Protein AF-A0A9Q3PMH3-F1 (afdb_monomer)

Mean predicted aligned error: 10.83 Å

Sequence (155 aa):
MQNPNTTPLVPENKIITLKGVKPGNKKIAHVIINLNDFFIKYVLALLAKIGICRWAPDLNDADDSLYNEACQISAIPTFCQLATGGAYKYMNVSLKLLNNLQLLEATYNRIVYFTLAKRYKQELKETGKYLKRKERQAVLRARLRVTVQSILDLI

Secondary structure (DSSP, 8-state):
---TT---SS-GGG---GGG--SS-HHHHHHHHHS-HHHHHHHHHHHHHTT-SS----SSS-TTSHHHHHHHHHHHHHHHHHHHTTTTGGGT--GGGGG-HHHHHHHHHIIIIIIIHHHHHHHHHSTTHHHHHHHHHHHHHHHHHHHHHHHHTT-

pLDDT: mean 78.98, std 15.89, range [34.59, 94.12]

Structure (mmCIF, N/CA/C/O backbone):
data_AF-A0A9Q3PMH3-F1
#
_entry.id   AF-A0A9Q3PMH3-F1
#
loop_
_atom_site.group_PDB
_atom_site.id
_atom_site.type_symbol
_atom_site.label_atom_id
_atom_site.label_alt_id
_atom_site.label_comp_id
_atom_site.label_asym_id
_atom_site.label_entity_id
_atom_site.label_seq_id
_atom_site.pdbx_PDB_ins_code
_atom_site.Cartn_x
_atom_site.Cartn_y
_atom_site.Cartn_z
_atom_site.occupancy
_atom_site.B_iso_or_equiv
_atom_site.auth_seq_id
_atom_site.auth_comp_id
_atom_site.auth_asym_id
_atom_site.auth_atom_id
_atom_site.pdbx_PDB_model_num
ATOM 1 N N . MET A 1 1 ? -0.095 -16.896 34.844 1.00 34.59 1 MET A N 1
ATOM 2 C CA . MET A 1 1 ? -1.169 -17.802 34.381 1.00 34.59 1 MET A CA 1
ATOM 3 C C . MET A 1 1 ? -1.475 -17.473 32.925 1.00 34.59 1 MET A C 1
ATOM 5 O O . MET A 1 1 ? -1.963 -16.385 32.659 1.00 34.59 1 MET A O 1
ATOM 9 N N . GLN A 1 2 ? -1.089 -18.342 31.986 1.00 38.38 2 GLN A N 1
ATOM 10 C CA . GLN A 1 2 ? -1.438 -18.221 30.563 1.00 38.38 2 GLN A CA 1
ATOM 11 C C . GLN A 1 2 ? -2.812 -18.864 30.335 1.00 38.38 2 GLN A C 1
ATOM 13 O O . GLN A 1 2 ? -3.063 -19.961 30.823 1.00 38.38 2 GLN A O 1
ATOM 18 N N . ASN A 1 3 ? -3.702 -18.160 29.638 1.00 38.06 3 ASN A N 1
ATOM 19 C CA . ASN A 1 3 ? -5.046 -18.632 29.313 1.00 38.06 3 ASN A CA 1
ATOM 20 C C . ASN A 1 3 ? -4.964 -19.658 28.153 1.00 38.06 3 ASN A C 1
ATOM 22 O O . ASN A 1 3 ? -4.443 -19.300 27.094 1.00 38.06 3 ASN A O 1
ATOM 26 N N . PRO A 1 4 ? -5.435 -20.910 28.316 1.00 46.31 4 PRO A N 1
ATOM 27 C CA . PRO A 1 4 ? -5.195 -21.997 27.356 1.00 46.31 4 PRO A CA 1
ATOM 28 C C . PRO A 1 4 ? -5.968 -21.901 26.025 1.00 46.31 4 PRO A C 1
ATOM 30 O O . PRO A 1 4 ? -5.730 -22.720 25.144 1.00 46.31 4 PRO A O 1
ATOM 33 N N . ASN A 1 5 ? -6.847 -20.906 25.836 1.00 49.09 5 ASN A N 1
ATOM 34 C CA . ASN A 1 5 ? -7.752 -20.838 24.674 1.00 49.09 5 ASN A CA 1
ATOM 35 C C . ASN A 1 5 ? -7.464 -19.720 23.658 1.00 49.09 5 ASN A C 1
ATOM 37 O O . ASN A 1 5 ? -8.251 -19.506 22.738 1.00 49.09 5 ASN A O 1
ATOM 41 N N . THR A 1 6 ? -6.346 -19.005 23.762 1.00 46.69 6 THR A N 1
ATOM 42 C CA . THR A 1 6 ? -5.930 -18.071 22.701 1.00 46.69 6 THR A CA 1
ATOM 43 C C . THR A 1 6 ? -5.104 -18.805 21.656 1.00 46.69 6 THR A C 1
ATOM 45 O O . THR A 1 6 ? -3.877 -18.756 21.675 1.00 46.69 6 THR A O 1
ATOM 48 N N . THR A 1 7 ? -5.767 -19.489 20.723 1.00 52.94 7 THR A N 1
ATOM 49 C CA . THR A 1 7 ? -5.116 -19.858 19.463 1.00 52.94 7 THR A CA 1
ATOM 50 C C . THR A 1 7 ? -4.723 -18.551 18.768 1.00 52.94 7 THR A C 1
ATOM 52 O O . THR A 1 7 ? -5.600 -17.723 18.504 1.00 52.94 7 THR A O 1
ATOM 55 N N . PRO A 1 8 ? -3.431 -18.284 18.517 1.00 51.25 8 PRO A N 1
ATOM 56 C CA . PRO A 1 8 ? -3.041 -17.062 17.835 1.00 51.25 8 PRO A CA 1
ATOM 57 C C . PRO A 1 8 ? -3.672 -17.058 16.436 1.00 51.25 8 PRO A C 1
ATOM 59 O O . PRO A 1 8 ? -3.457 -17.980 15.653 1.00 51.25 8 PRO A O 1
ATOM 62 N N . LEU A 1 9 ? -4.457 -16.013 16.132 1.00 57.53 9 LEU A N 1
ATOM 63 C CA . LEU A 1 9 ? -5.160 -15.812 14.848 1.00 57.53 9 LEU A CA 1
ATOM 64 C C . LEU A 1 9 ? -4.226 -15.933 13.630 1.00 57.53 9 LEU A C 1
ATOM 66 O O . LEU A 1 9 ? -4.677 -16.208 12.522 1.00 57.53 9 LEU A O 1
ATOM 70 N N . VAL A 1 10 ? -2.923 -15.737 13.841 1.00 51.88 10 VAL A N 1
ATOM 71 C CA . VAL A 1 10 ? -1.866 -15.997 12.867 1.00 51.88 10 VAL A CA 1
ATOM 72 C C . VAL A 1 10 ? -0.749 -16.770 13.559 1.00 51.88 10 VAL A C 1
ATOM 74 O O . VAL A 1 10 ? -0.211 -16.278 14.552 1.00 51.88 10 VAL A O 1
ATOM 77 N N . PRO A 1 11 ? -0.346 -17.937 13.037 1.00 56.38 11 PRO A N 1
ATOM 78 C CA . PRO A 1 11 ? 0.866 -18.611 13.479 1.00 56.38 11 PRO A CA 1
ATOM 79 C C . PRO A 1 11 ? 2.087 -17.691 13.298 1.00 56.38 11 PRO A C 1
ATOM 81 O O . PRO A 1 11 ? 2.338 -17.216 12.189 1.00 56.38 11 PRO A O 1
ATOM 84 N N . GLU A 1 12 ? 2.860 -17.435 14.361 1.00 52.25 12 GLU A N 1
ATOM 85 C CA . GLU A 1 12 ? 4.029 -16.531 14.316 1.00 52.25 12 GLU A CA 1
ATOM 86 C C . GLU A 1 12 ? 5.069 -16.951 13.263 1.00 52.25 12 GLU A C 1
ATOM 88 O O . GLU A 1 12 ? 5.736 -16.112 12.667 1.00 52.25 12 GLU A O 1
ATOM 93 N N . ASN A 1 13 ? 5.149 -18.244 12.954 1.00 52.78 13 ASN A N 1
ATOM 94 C CA . ASN A 1 13 ? 6.008 -18.809 11.912 1.00 52.78 13 ASN A CA 1
ATOM 95 C C . ASN A 1 13 ? 5.542 -18.517 10.468 1.00 52.78 13 ASN A C 1
ATOM 97 O O . ASN A 1 13 ? 6.328 -18.679 9.537 1.00 52.78 13 ASN A O 1
ATOM 101 N N . LYS A 1 14 ? 4.291 -18.082 10.258 1.00 44.41 14 LYS A N 1
ATOM 102 C CA . LYS A 1 14 ? 3.785 -17.589 8.961 1.00 44.41 14 LYS A CA 1
ATOM 103 C C . LYS A 1 14 ? 3.898 -16.073 8.820 1.00 44.41 14 LYS A C 1
ATOM 105 O O . LYS A 1 14 ? 3.724 -15.543 7.722 1.00 44.41 14 LYS A O 1
ATOM 110 N N . ILE A 1 15 ? 4.207 -15.373 9.909 1.00 46.81 15 ILE A N 1
ATOM 111 C CA . ILE A 1 15 ? 4.501 -13.949 9.876 1.00 46.81 15 ILE A CA 1
ATOM 112 C C . ILE A 1 15 ? 5.895 -13.787 9.273 1.00 46.81 15 ILE A C 1
ATOM 114 O O . ILE A 1 15 ? 6.915 -13.952 9.938 1.00 46.81 15 ILE A O 1
ATOM 118 N N . ILE A 1 16 ? 5.949 -13.449 7.985 1.00 47.97 16 ILE A N 1
ATOM 119 C CA . ILE A 1 16 ? 7.181 -12.960 7.366 1.00 47.97 16 ILE A CA 1
ATOM 120 C C . ILE A 1 16 ? 7.457 -11.591 7.991 1.00 47.97 16 ILE A C 1
ATOM 122 O O . ILE A 1 16 ? 6.990 -10.557 7.512 1.00 47.97 16 ILE A O 1
ATOM 126 N N . THR A 1 17 ? 8.176 -11.577 9.110 1.00 46.09 17 THR A N 1
ATOM 127 C CA . THR A 1 17 ? 8.582 -10.336 9.760 1.00 46.09 17 THR A CA 1
ATOM 128 C C . THR A 1 17 ? 9.473 -9.575 8.785 1.00 46.09 17 THR A C 1
ATOM 130 O O . THR A 1 17 ? 10.558 -10.029 8.417 1.00 46.09 17 THR A O 1
ATOM 133 N N . LEU A 1 18 ? 9.027 -8.386 8.372 1.00 46.12 18 LEU A N 1
ATOM 134 C CA . LEU A 1 18 ? 9.728 -7.508 7.426 1.00 46.12 18 LEU A CA 1
ATOM 135 C C . LEU A 1 18 ? 11.154 -7.120 7.876 1.00 46.12 18 LEU A C 1
ATOM 137 O O . LEU A 1 18 ? 11.918 -6.564 7.091 1.00 46.12 18 LEU A O 1
ATOM 141 N N . LYS A 1 19 ? 11.545 -7.445 9.116 1.00 46.47 19 LYS A N 1
ATOM 142 C CA . LYS A 1 19 ? 12.912 -7.306 9.637 1.00 46.47 19 LYS A CA 1
ATOM 143 C C . LYS A 1 19 ? 13.950 -8.146 8.878 1.00 46.47 19 LYS A C 1
ATOM 145 O O . LYS A 1 19 ? 15.120 -7.790 8.892 1.00 46.47 19 LYS A O 1
ATOM 150 N N . GLY A 1 20 ? 13.538 -9.208 8.176 1.00 43.44 20 GLY A N 1
ATOM 151 C CA . GLY A 1 20 ? 14.419 -10.011 7.313 1.00 43.44 20 GLY A CA 1
ATOM 152 C C . GLY A 1 20 ? 14.609 -9.466 5.889 1.00 43.44 20 GLY A C 1
ATOM 153 O O . GLY A 1 20 ? 15.269 -10.106 5.069 1.00 43.44 20 GLY A O 1
ATOM 154 N N . VAL A 1 21 ? 14.016 -8.314 5.545 1.00 46.06 21 VAL A N 1
ATOM 155 C CA . VAL A 1 21 ? 14.113 -7.746 4.192 1.00 46.06 21 VAL A CA 1
ATOM 156 C C . VAL A 1 21 ? 15.552 -7.295 3.928 1.00 46.06 21 VAL A C 1
ATOM 158 O O . VAL A 1 21 ? 16.029 -6.324 4.514 1.00 46.06 21 VAL A O 1
ATOM 161 N N . LYS A 1 22 ? 16.242 -7.984 3.004 1.00 45.47 22 LYS A N 1
ATOM 162 C CA . LYS A 1 22 ? 17.573 -7.579 2.522 1.00 45.47 22 LYS A CA 1
ATOM 163 C C . LYS A 1 22 ? 17.536 -6.101 2.092 1.00 45.47 22 LYS A C 1
ATOM 165 O O . LYS A 1 22 ? 16.605 -5.705 1.381 1.00 45.47 22 LYS A O 1
ATOM 170 N N . PRO A 1 23 ? 18.533 -5.280 2.471 1.00 43.38 23 PRO A N 1
ATOM 171 C CA . PRO A 1 23 ? 18.513 -3.826 2.323 1.00 43.38 23 PRO A CA 1
ATOM 172 C C . PRO A 1 23 ? 18.776 -3.384 0.874 1.00 43.38 23 PRO A C 1
ATOM 174 O O . PRO A 1 23 ? 19.689 -2.619 0.594 1.00 43.38 23 PRO A O 1
ATOM 177 N N . GLY A 1 24 ? 17.961 -3.829 -0.082 1.00 43.78 24 GLY A N 1
ATOM 178 C CA . GLY A 1 24 ? 18.021 -3.337 -1.461 1.00 43.78 24 GLY A CA 1
ATOM 179 C C . GLY A 1 24 ? 17.432 -1.929 -1.615 1.00 43.78 24 GLY A C 1
ATOM 180 O O . GLY A 1 24 ? 17.678 -1.251 -2.608 1.00 43.78 24 GLY A O 1
ATOM 181 N N . ASN A 1 25 ? 16.635 -1.455 -0.645 1.00 54.25 25 ASN A N 1
ATOM 182 C CA . ASN A 1 25 ? 15.909 -0.188 -0.752 1.00 54.25 25 ASN A CA 1
ATOM 183 C C . ASN A 1 25 ? 15.909 0.554 0.598 1.00 54.25 25 ASN A C 1
ATOM 185 O O . ASN A 1 25 ? 14.962 0.446 1.379 1.00 54.25 25 ASN A O 1
ATOM 189 N N . LYS A 1 26 ? 16.980 1.324 0.860 1.00 52.91 26 LYS A N 1
ATOM 190 C CA . LYS A 1 26 ? 17.253 2.038 2.130 1.00 52.91 26 LYS A CA 1
ATOM 191 C C . LYS A 1 26 ? 16.046 2.799 2.699 1.00 52.91 26 LYS A C 1
ATOM 193 O O . LYS A 1 26 ? 15.873 2.841 3.907 1.00 52.91 26 LYS A O 1
ATOM 198 N N . LYS A 1 27 ? 15.185 3.353 1.836 1.00 58.00 27 LYS A N 1
ATOM 199 C CA . LYS A 1 27 ? 13.963 4.061 2.252 1.00 58.00 27 LYS A CA 1
ATOM 200 C C . LYS A 1 27 ? 12.950 3.137 2.926 1.00 58.00 27 LYS A C 1
ATOM 202 O O . LYS A 1 27 ? 12.474 3.470 3.995 1.00 58.00 27 LYS A O 1
ATOM 207 N N . ILE A 1 28 ? 12.651 1.982 2.327 1.00 57.94 28 ILE A N 1
ATOM 208 C CA . ILE A 1 28 ? 11.681 1.018 2.875 1.00 57.94 28 ILE A CA 1
ATOM 209 C C . ILE A 1 28 ? 12.228 0.408 4.168 1.00 57.94 28 ILE A C 1
ATOM 211 O O . ILE A 1 28 ? 11.500 0.306 5.146 1.00 57.94 28 ILE A O 1
ATOM 215 N N . ALA A 1 29 ? 13.526 0.092 4.199 1.00 56.88 29 ALA A N 1
ATOM 216 C CA . ALA A 1 29 ? 14.192 -0.362 5.416 1.00 56.88 29 ALA A CA 1
ATOM 217 C C . ALA A 1 29 ? 14.093 0.684 6.538 1.00 56.88 29 ALA A C 1
ATOM 219 O O . ALA A 1 29 ? 13.732 0.338 7.651 1.00 56.88 29 ALA A O 1
ATOM 220 N N . HIS A 1 30 ? 14.320 1.966 6.240 1.00 62.00 30 HIS A N 1
ATOM 221 C CA . HIS A 1 30 ? 14.176 3.043 7.220 1.00 62.00 30 HIS A CA 1
ATOM 222 C C . HIS A 1 30 ? 12.739 3.172 7.752 1.00 62.00 30 HIS A C 1
ATOM 224 O O . HIS A 1 30 ? 12.550 3.346 8.951 1.00 62.00 30 HIS A O 1
ATOM 230 N N . VAL A 1 31 ? 11.727 3.012 6.888 1.00 63.38 31 VAL A N 1
ATOM 231 C CA . VAL A 1 31 ? 10.318 2.981 7.320 1.00 63.38 31 VAL A CA 1
ATOM 232 C C . VAL A 1 31 ? 10.058 1.831 8.289 1.00 63.38 31 VAL A C 1
ATOM 234 O O . VAL A 1 31 ? 9.438 2.037 9.326 1.00 63.38 31 VAL A O 1
ATOM 237 N N . ILE A 1 32 ? 10.547 0.633 7.960 1.00 63.94 32 ILE A N 1
ATOM 238 C CA . ILE A 1 32 ? 10.362 -0.580 8.767 1.00 63.94 32 ILE A CA 1
ATOM 239 C C . ILE A 1 32 ? 11.127 -0.493 10.093 1.00 63.94 32 ILE A C 1
ATOM 241 O O . ILE A 1 32 ? 10.597 -0.907 11.114 1.00 63.94 32 ILE A O 1
ATOM 245 N N . ILE A 1 33 ? 12.343 0.058 10.095 1.00 65.06 33 ILE A N 1
ATOM 246 C CA . ILE A 1 33 ? 13.166 0.228 11.303 1.00 65.06 33 ILE A CA 1
ATOM 247 C C . ILE A 1 33 ? 12.503 1.196 12.289 1.00 65.06 33 ILE A C 1
ATOM 249 O O . ILE A 1 33 ? 12.550 0.970 13.493 1.00 65.06 33 ILE A O 1
ATOM 253 N N . ASN A 1 34 ? 11.863 2.252 11.783 1.00 65.75 34 ASN A N 1
ATOM 254 C CA . ASN A 1 34 ? 11.194 3.247 12.620 1.00 65.75 34 ASN A CA 1
ATOM 255 C C . ASN A 1 34 ? 9.763 2.839 13.018 1.00 65.75 34 ASN A C 1
ATOM 257 O O . ASN A 1 34 ? 9.134 3.522 13.826 1.00 65.75 34 ASN A O 1
ATOM 261 N N . LEU A 1 35 ? 9.225 1.759 12.443 1.00 72.94 35 LEU A N 1
ATOM 262 C CA . LEU A 1 35 ? 7.923 1.213 12.811 1.00 72.94 35 LEU A CA 1
ATOM 263 C C . LEU A 1 35 ? 8.074 0.337 14.056 1.00 72.94 35 LEU A C 1
ATOM 265 O O . LEU A 1 35 ? 8.771 -0.672 14.039 1.00 72.94 35 LEU A O 1
ATOM 269 N N . ASN A 1 36 ? 7.370 0.703 15.128 1.00 79.00 36 ASN A N 1
ATOM 270 C CA . ASN A 1 36 ? 7.263 -0.134 16.320 1.00 79.00 36 ASN A CA 1
ATOM 271 C C . ASN A 1 36 ? 6.690 -1.518 15.944 1.00 79.00 36 ASN A C 1
ATOM 273 O O . ASN A 1 36 ? 5.703 -1.598 15.208 1.00 79.00 36 ASN A O 1
ATOM 277 N N . ASP A 1 37 ? 7.266 -2.596 16.487 1.00 80.50 37 ASP A N 1
ATOM 278 C CA . ASP A 1 37 ? 6.808 -3.984 16.312 1.00 80.50 37 ASP A CA 1
ATOM 279 C C . ASP A 1 37 ? 5.309 -4.154 16.573 1.00 80.50 37 ASP A C 1
ATOM 281 O O . ASP A 1 37 ? 4.661 -4.974 15.920 1.00 80.50 37 ASP A O 1
ATOM 285 N N . PHE A 1 38 ? 4.742 -3.353 17.481 1.00 83.88 38 PHE A N 1
ATOM 286 C CA . PHE A 1 38 ? 3.302 -3.300 17.720 1.00 83.88 38 PHE A CA 1
ATOM 287 C C . PHE A 1 38 ? 2.504 -3.055 16.431 1.00 83.88 38 PHE A C 1
ATOM 289 O O . PHE A 1 38 ? 1.566 -3.794 16.140 1.00 83.88 38 PHE A O 1
ATOM 296 N N . PHE A 1 39 ? 2.898 -2.068 15.623 1.00 83.69 39 PHE A N 1
ATOM 297 C CA . PHE A 1 39 ? 2.203 -1.728 14.381 1.00 83.69 39 PHE A CA 1
ATOM 298 C C . PHE A 1 39 ? 2.322 -2.831 13.335 1.00 83.69 39 PHE A C 1
ATOM 300 O O . PHE A 1 39 ? 1.362 -3.110 12.625 1.00 83.69 39 PHE A O 1
ATOM 307 N N . ILE A 1 40 ? 3.473 -3.501 13.268 1.00 83.38 40 ILE A N 1
ATOM 308 C CA . ILE A 1 40 ? 3.664 -4.638 12.363 1.00 83.38 40 ILE A CA 1
ATOM 309 C C . ILE A 1 40 ? 2.708 -5.772 12.753 1.00 83.38 40 ILE A C 1
ATOM 311 O O . ILE A 1 40 ? 1.962 -6.264 11.908 1.00 83.38 40 ILE A O 1
ATOM 315 N N . LYS A 1 41 ? 2.671 -6.143 14.040 1.00 85.88 41 LYS A N 1
ATOM 316 C CA . LYS A 1 41 ? 1.748 -7.167 14.560 1.00 85.88 41 LYS A CA 1
ATOM 317 C C . LYS A 1 41 ? 0.285 -6.777 14.353 1.00 85.88 41 LYS A C 1
ATOM 319 O O . LYS A 1 41 ? -0.521 -7.630 13.993 1.00 85.88 41 LYS A O 1
ATOM 324 N N . TYR A 1 42 ? -0.043 -5.498 14.524 1.00 86.75 42 TYR A N 1
ATOM 325 C CA . TYR A 1 42 ? -1.382 -4.965 14.301 1.00 86.75 42 TYR A CA 1
ATOM 326 C C . TYR A 1 42 ? -1.850 -5.158 12.854 1.00 86.75 42 TYR A C 1
ATOM 328 O O . TYR A 1 42 ? -2.909 -5.739 12.627 1.00 86.75 42 TYR A O 1
ATOM 336 N N . VAL A 1 43 ? -1.037 -4.738 11.876 1.00 86.19 43 VAL A N 1
ATOM 337 C CA . VAL A 1 43 ? -1.346 -4.898 10.443 1.00 86.19 43 VAL A CA 1
ATOM 338 C C . VAL A 1 43 ? -1.543 -6.369 10.093 1.00 86.19 43 VAL A C 1
ATOM 340 O O . VAL A 1 43 ? -2.497 -6.718 9.408 1.00 86.19 43 VAL A O 1
ATOM 343 N N . LEU A 1 44 ? -0.668 -7.245 10.586 1.00 84.06 44 LEU A N 1
ATOM 344 C CA . LEU A 1 44 ? -0.750 -8.680 10.316 1.00 84.06 44 LEU A CA 1
ATOM 345 C C . LEU A 1 44 ? -2.011 -9.312 10.909 1.00 84.06 44 LEU A C 1
ATOM 347 O O . LEU A 1 44 ? -2.677 -10.093 10.233 1.00 84.06 44 LEU A O 1
ATOM 351 N N . ALA A 1 45 ? -2.360 -8.957 12.147 1.00 86.00 45 ALA A N 1
ATOM 352 C CA . ALA A 1 45 ? -3.581 -9.429 12.786 1.00 86.00 45 ALA A CA 1
ATOM 353 C C . ALA A 1 45 ? -4.832 -8.934 12.046 1.00 86.00 45 ALA A C 1
ATOM 355 O O . ALA A 1 45 ? -5.792 -9.688 11.894 1.00 86.00 45 ALA A O 1
ATOM 356 N N . LEU A 1 46 ? -4.823 -7.690 11.562 1.00 85.75 46 LEU A N 1
ATOM 357 C CA . LEU A 1 46 ? -5.923 -7.129 10.786 1.00 85.75 46 LEU A CA 1
ATOM 358 C C . LEU A 1 46 ? -6.079 -7.836 9.434 1.00 85.75 46 LEU A C 1
ATOM 360 O O . LEU A 1 46 ? -7.177 -8.268 9.100 1.00 85.75 46 LEU A O 1
ATOM 364 N N . LEU A 1 47 ? -4.984 -8.014 8.693 1.00 84.12 47 LEU A N 1
ATOM 365 C CA . LEU A 1 47 ? -4.986 -8.739 7.421 1.00 84.12 47 LEU A CA 1
ATOM 366 C C . LEU A 1 47 ? -5.515 -10.170 7.593 1.00 84.12 47 LEU A C 1
ATOM 368 O O . LEU A 1 47 ? -6.365 -10.611 6.823 1.00 84.12 47 LEU A O 1
ATOM 372 N N . ALA A 1 48 ? -5.100 -10.859 8.656 1.00 85.06 48 ALA A N 1
ATOM 373 C CA . ALA A 1 48 ? -5.586 -12.197 8.961 1.00 85.06 48 ALA A CA 1
ATOM 374 C C . ALA A 1 48 ? -7.072 -12.251 9.325 1.00 85.06 48 ALA A C 1
ATOM 376 O O . ALA A 1 48 ? -7.761 -13.166 8.886 1.00 85.06 48 ALA A O 1
ATOM 377 N N . LYS A 1 49 ? -7.586 -11.262 10.069 1.00 85.19 49 LYS A N 1
ATOM 378 C CA . LYS A 1 49 ? -9.025 -11.150 10.362 1.00 85.19 49 LYS A CA 1
ATOM 379 C C . LYS A 1 49 ? -9.869 -10.968 9.100 1.00 85.19 49 LYS A C 1
ATOM 381 O O . LYS A 1 49 ? -10.994 -11.446 9.062 1.00 85.19 49 LYS A O 1
ATOM 386 N N . ILE A 1 50 ? -9.326 -10.296 8.085 1.00 82.00 50 ILE A N 1
ATOM 387 C CA . ILE A 1 50 ? -9.983 -10.077 6.786 1.00 82.00 50 ILE A CA 1
ATOM 388 C C . ILE A 1 50 ? -9.790 -11.296 5.854 1.00 82.00 50 ILE A C 1
ATOM 390 O O . ILE A 1 50 ? -10.383 -11.368 4.786 1.00 82.00 50 ILE A O 1
ATOM 394 N N . GLY A 1 51 ? -8.979 -12.286 6.247 1.00 82.94 51 GLY A N 1
ATOM 395 C CA . GLY A 1 51 ? -8.667 -13.459 5.424 1.00 82.94 51 GLY A CA 1
ATOM 396 C C . GLY A 1 51 ? -7.601 -13.205 4.351 1.00 82.94 51 GLY A C 1
ATOM 397 O O . GLY A 1 51 ? -7.335 -14.072 3.523 1.00 82.94 51 GLY A O 1
ATOM 398 N N . ILE A 1 52 ? -6.940 -12.044 4.373 1.00 79.88 52 ILE A N 1
ATOM 399 C CA . ILE A 1 52 ? -5.861 -11.697 3.447 1.00 79.88 52 ILE A CA 1
ATOM 400 C C . ILE A 1 52 ? -4.534 -12.151 4.059 1.00 79.88 52 ILE A C 1
ATOM 402 O O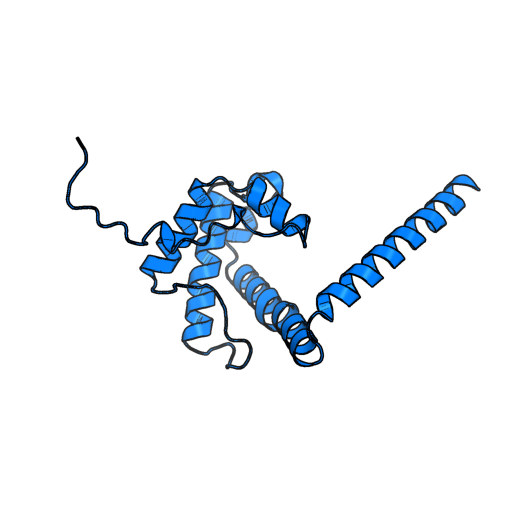 . ILE A 1 52 ? -3.954 -11.485 4.910 1.00 79.88 52 ILE A O 1
ATOM 406 N N . CYS A 1 53 ? -3.999 -13.291 3.618 1.00 77.06 53 CYS A N 1
ATOM 407 C CA . CYS A 1 53 ? -2.694 -13.762 4.104 1.00 77.06 53 CYS A CA 1
ATOM 408 C C . CYS A 1 53 ? -1.510 -12.964 3.532 1.00 77.06 53 CYS A C 1
ATOM 410 O O . CYS A 1 53 ? -0.426 -12.938 4.116 1.00 77.06 53 CYS A O 1
ATOM 412 N N . ARG A 1 54 ? -1.697 -12.330 2.372 1.00 78.31 54 ARG A N 1
ATOM 413 C CA . ARG A 1 54 ? -0.698 -11.493 1.711 1.00 78.31 54 ARG A CA 1
ATOM 414 C C . ARG A 1 54 ? -1.406 -10.311 1.076 1.00 78.31 54 ARG A C 1
ATOM 416 O O . ARG A 1 54 ? -2.208 -10.500 0.173 1.00 78.31 54 ARG A O 1
ATOM 423 N N . TRP A 1 55 ? -1.061 -9.101 1.504 1.00 85.31 55 TRP A N 1
ATOM 424 C CA . TRP A 1 55 ? -1.520 -7.905 0.813 1.00 85.31 55 TRP A CA 1
ATOM 425 C C . TRP A 1 55 ? -0.787 -7.782 -0.529 1.00 85.31 55 TRP A C 1
ATOM 427 O O . TRP A 1 55 ? 0.419 -7.518 -0.564 1.00 85.31 55 TRP A O 1
ATOM 437 N N . ALA A 1 56 ? -1.496 -8.053 -1.621 1.00 87.62 56 ALA A N 1
ATOM 438 C CA . ALA A 1 56 ? -0.971 -7.994 -2.979 1.00 87.62 56 ALA A CA 1
ATOM 439 C C . ALA A 1 56 ? -2.132 -7.782 -3.961 1.00 87.62 56 ALA A C 1
ATOM 441 O O . ALA A 1 56 ? -2.707 -8.782 -4.385 1.00 87.62 56 ALA A O 1
ATOM 442 N N . PRO A 1 57 ? -2.479 -6.525 -4.300 1.00 91.81 57 PRO A N 1
ATOM 443 C CA . PRO A 1 57 ? -3.466 -6.235 -5.339 1.00 91.81 57 PRO A CA 1
ATOM 444 C C . PRO A 1 57 ? -3.084 -6.914 -6.658 1.00 91.81 57 PRO A C 1
ATOM 446 O O . PRO A 1 57 ? -1.901 -6.915 -7.026 1.00 91.81 57 PRO A O 1
ATOM 449 N N . ASP A 1 58 ? -4.064 -7.479 -7.356 1.00 91.38 58 ASP A N 1
ATOM 450 C CA . ASP A 1 58 ? -3.866 -8.041 -8.685 1.00 91.38 58 ASP A CA 1
ATOM 451 C C . ASP A 1 58 ? -3.813 -6.909 -9.715 1.00 91.38 58 ASP A C 1
ATOM 453 O O . ASP A 1 58 ? -4.739 -6.119 -9.866 1.00 91.38 58 ASP A O 1
ATOM 457 N N . LEU A 1 59 ? -2.684 -6.812 -10.414 1.00 90.81 59 LEU A N 1
ATOM 458 C CA . LEU A 1 59 ? -2.433 -5.773 -11.413 1.00 90.81 59 LEU A CA 1
ATOM 459 C C . LEU A 1 59 ? -2.837 -6.207 -12.830 1.00 90.81 59 LEU A C 1
ATOM 461 O O . LEU A 1 59 ? -2.653 -5.423 -13.765 1.00 90.81 59 LEU A O 1
ATOM 465 N N . ASN A 1 60 ? -3.298 -7.450 -12.995 1.00 89.69 60 ASN A N 1
ATOM 466 C CA . ASN A 1 60 ? -3.822 -7.985 -14.251 1.00 89.69 60 ASN A CA 1
ATOM 467 C C . ASN A 1 60 ? -5.352 -7.973 -14.300 1.00 89.69 60 ASN A C 1
ATOM 469 O O . ASN A 1 60 ? -5.902 -7.977 -15.399 1.00 89.69 60 ASN A O 1
ATOM 473 N N . ASP A 1 61 ? -6.008 -7.974 -13.140 1.00 90.25 61 ASP A N 1
ATOM 474 C CA . ASP A 1 61 ? -7.462 -7.892 -13.025 1.00 90.25 61 ASP A CA 1
ATOM 475 C C . ASP A 1 61 ? -7.953 -6.432 -13.069 1.00 90.25 61 ASP A C 1
ATOM 477 O O . ASP A 1 61 ? -7.157 -5.486 -13.012 1.00 90.25 61 ASP A O 1
ATOM 481 N N . ALA A 1 62 ? -9.268 -6.252 -13.179 1.00 89.19 62 ALA A N 1
ATOM 482 C CA . ALA A 1 62 ? -9.910 -4.947 -13.114 1.00 89.19 62 ALA A CA 1
ATOM 483 C C . ALA A 1 62 ? -9.678 -4.276 -11.749 1.00 89.19 62 ALA A C 1
ATOM 485 O O . ALA A 1 62 ? -9.507 -4.936 -10.713 1.00 89.19 62 ALA A O 1
ATOM 486 N N . ASP A 1 63 ? -9.635 -2.945 -11.746 1.00 86.31 63 ASP A N 1
ATOM 487 C CA . ASP A 1 63 ? -9.372 -2.158 -10.544 1.00 86.31 63 ASP A CA 1
ATOM 488 C C . ASP A 1 63 ? -10.511 -2.218 -9.518 1.00 86.31 63 ASP A C 1
ATOM 490 O O . ASP A 1 63 ? -10.244 -2.069 -8.324 1.00 86.31 63 ASP A O 1
ATOM 494 N N . ASP A 1 64 ? -11.723 -2.512 -9.984 1.00 89.94 64 ASP A N 1
ATOM 495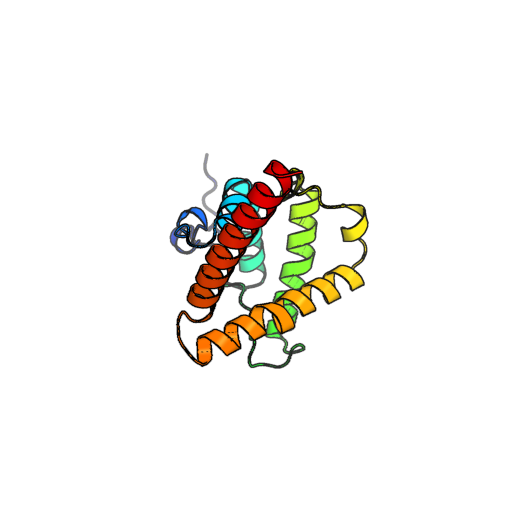 C CA . ASP A 1 64 ? -12.963 -2.738 -9.235 1.00 89.94 64 ASP A CA 1
ATOM 496 C C . ASP A 1 64 ? -13.268 -4.230 -8.983 1.00 89.94 64 ASP A C 1
ATOM 498 O O . ASP A 1 64 ? -14.348 -4.591 -8.513 1.00 89.94 64 ASP A O 1
ATOM 502 N N . SER A 1 65 ? -12.324 -5.136 -9.267 1.00 92.81 65 SER A N 1
ATOM 503 C CA . SER A 1 65 ? -12.491 -6.545 -8.901 1.00 92.81 65 SER A CA 1
ATOM 504 C C . SER A 1 65 ? -12.622 -6.702 -7.381 1.00 92.81 65 SER A C 1
ATOM 506 O O . SER A 1 65 ? -11.933 -6.040 -6.601 1.00 92.81 65 SER A O 1
ATOM 508 N N . LEU A 1 66 ? -13.459 -7.646 -6.939 1.00 91.31 66 LEU A N 1
ATOM 509 C CA . LEU A 1 66 ? -13.758 -7.872 -5.517 1.00 91.31 66 LEU A CA 1
ATOM 510 C C . LEU A 1 66 ? -12.494 -8.017 -4.648 1.00 91.31 66 LEU A C 1
ATOM 512 O O . LEU A 1 66 ? -12.426 -7.516 -3.525 1.00 91.31 66 LEU A O 1
ATOM 516 N N . TYR A 1 67 ? -11.476 -8.711 -5.161 1.00 89.81 67 TYR A N 1
ATOM 517 C CA . TYR A 1 67 ? -10.215 -8.904 -4.448 1.00 89.81 67 TYR A CA 1
ATOM 518 C C . TYR A 1 67 ? -9.396 -7.606 -4.343 1.00 89.81 67 TYR A C 1
ATOM 520 O O . TYR A 1 67 ? -8.809 -7.326 -3.291 1.00 89.81 67 TYR A O 1
ATOM 528 N N . ASN A 1 68 ? -9.373 -6.794 -5.401 1.00 91.75 68 ASN A N 1
ATOM 529 C CA . ASN A 1 68 ? -8.690 -5.506 -5.397 1.00 91.75 68 ASN A CA 1
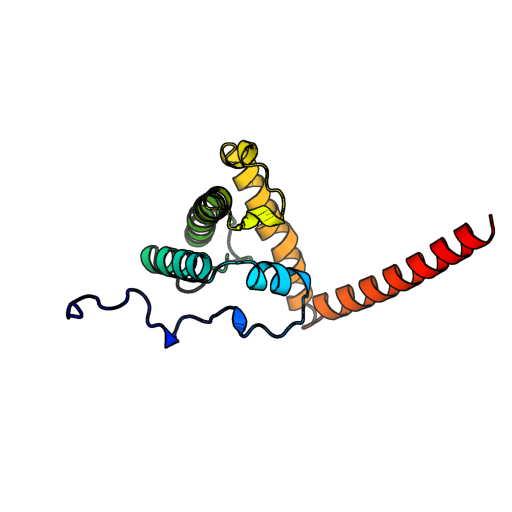ATOM 530 C C . ASN A 1 68 ? -9.393 -4.484 -4.502 1.00 91.75 68 ASN A C 1
ATOM 532 O O . ASN A 1 68 ? -8.720 -3.801 -3.722 1.00 91.75 68 ASN A O 1
ATOM 536 N N . GLU A 1 69 ? -10.725 -4.454 -4.511 1.00 91.00 69 GLU A N 1
ATOM 537 C CA . GLU A 1 69 ? -11.506 -3.656 -3.567 1.00 91.00 69 GLU A CA 1
ATOM 538 C C . GLU A 1 69 ? -11.227 -4.080 -2.120 1.00 91.00 69 GLU A C 1
ATOM 540 O O . GLU A 1 69 ? -10.936 -3.237 -1.272 1.00 91.00 69 GLU A O 1
ATOM 545 N N . ALA A 1 70 ? -11.188 -5.384 -1.821 1.00 90.00 70 ALA A N 1
ATOM 546 C CA . ALA A 1 70 ? -10.816 -5.877 -0.492 1.00 90.00 70 ALA A CA 1
ATOM 547 C C . ALA A 1 70 ? -9.392 -5.443 -0.081 1.00 90.00 70 ALA A C 1
ATOM 549 O O . ALA A 1 70 ? -9.136 -5.076 1.075 1.00 90.00 70 ALA A O 1
ATOM 550 N N . CYS A 1 71 ? -8.447 -5.422 -1.026 1.00 90.69 71 CYS A N 1
ATOM 551 C CA . CYS A 1 71 ? -7.102 -4.896 -0.795 1.00 90.69 71 CYS A CA 1
ATOM 552 C C . CYS A 1 71 ? -7.096 -3.383 -0.524 1.00 90.69 71 CYS A C 1
ATOM 554 O O . CYS A 1 71 ? -6.254 -2.912 0.249 1.00 90.69 71 CYS A O 1
ATOM 556 N N . GLN A 1 72 ? -7.992 -2.610 -1.134 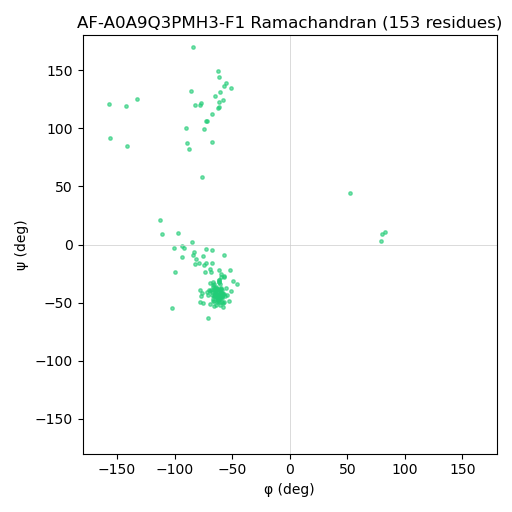1.00 92.62 72 GLN A N 1
ATOM 557 C CA . GLN A 1 72 ? -8.118 -1.169 -0.907 1.00 92.62 72 GLN A CA 1
ATOM 558 C C . GLN A 1 72 ? -8.797 -0.861 0.429 1.00 92.62 72 GLN A C 1
ATOM 560 O O . GLN A 1 72 ? -8.244 -0.118 1.247 1.00 92.62 72 GLN A O 1
ATOM 565 N N . ILE A 1 73 ? -9.943 -1.497 0.677 1.00 90.62 73 ILE A N 1
ATOM 566 C CA . ILE A 1 73 ? -10.754 -1.366 1.892 1.00 90.62 73 ILE A CA 1
ATOM 567 C C . ILE A 1 73 ? -9.966 -1.805 3.128 1.00 90.62 73 ILE A C 1
ATOM 569 O O . ILE A 1 73 ? -10.154 -1.248 4.203 1.00 90.62 73 ILE A O 1
ATOM 573 N N . SER A 1 74 ? -9.035 -2.753 3.001 1.00 89.88 74 SER A N 1
ATOM 574 C CA . SER A 1 74 ? -8.115 -3.089 4.094 1.00 89.88 74 SER A CA 1
ATOM 575 C C . SER A 1 74 ? -6.989 -2.061 4.242 1.00 89.88 74 SER A C 1
ATOM 577 O O . SER A 1 74 ? -6.688 -1.636 5.356 1.00 89.88 74 SER A O 1
ATOM 579 N N . ALA A 1 75 ? -6.361 -1.611 3.153 1.00 91.50 75 ALA A N 1
ATOM 580 C CA . ALA A 1 75 ? -5.180 -0.751 3.216 1.00 91.50 75 ALA A CA 1
ATOM 581 C C . ALA A 1 75 ? -5.451 0.656 3.765 1.00 91.50 75 ALA A C 1
ATOM 583 O O . ALA A 1 75 ? -4.660 1.150 4.573 1.00 91.50 75 ALA A O 1
ATOM 584 N N . ILE A 1 76 ? -6.538 1.307 3.337 1.00 92.75 76 ILE A N 1
ATOM 585 C CA . ILE A 1 76 ? -6.811 2.710 3.687 1.00 92.75 76 ILE A CA 1
ATOM 586 C C . ILE A 1 76 ? -7.072 2.877 5.195 1.00 92.75 76 ILE A C 1
ATOM 588 O O . ILE A 1 76 ? -6.356 3.658 5.831 1.00 92.75 76 ILE A O 1
ATOM 592 N N . PRO A 1 77 ? -7.994 2.124 5.827 1.00 90.81 77 PRO A N 1
ATOM 593 C CA . PRO A 1 77 ? -8.227 2.223 7.266 1.00 90.81 77 PRO A CA 1
ATOM 594 C C . PRO A 1 77 ? -6.998 1.827 8.078 1.00 90.81 77 PRO A C 1
ATOM 596 O O . PRO A 1 77 ? -6.687 2.486 9.069 1.00 90.81 77 PRO A O 1
ATOM 599 N N . THR A 1 78 ? -6.256 0.806 7.631 1.00 90.50 78 THR A N 1
ATOM 600 C CA . THR A 1 78 ? -4.989 0.414 8.261 1.00 90.50 78 THR A CA 1
ATOM 601 C C . THR A 1 78 ? -4.013 1.583 8.275 1.00 90.50 78 THR A C 1
ATOM 603 O O . THR A 1 78 ? -3.462 1.918 9.321 1.00 90.50 78 THR A O 1
ATOM 606 N N . PHE A 1 79 ? -3.812 2.237 7.130 1.00 89.88 79 PHE A N 1
ATOM 607 C CA . PHE A 1 79 ? -2.931 3.394 7.024 1.00 89.88 79 PHE A CA 1
ATOM 608 C C . PHE A 1 79 ? -3.367 4.523 7.965 1.00 89.88 79 PHE A C 1
ATOM 610 O O . PHE A 1 79 ? -2.530 5.055 8.696 1.00 89.88 79 PHE A O 1
ATOM 617 N N . CYS A 1 80 ? -4.662 4.844 8.005 1.00 91.44 80 CYS A N 1
ATOM 618 C CA . CYS A 1 80 ? -5.201 5.861 8.906 1.00 91.44 80 CYS A CA 1
ATOM 619 C C . CYS A 1 80 ? -4.970 5.507 10.379 1.00 91.44 80 CYS A C 1
ATOM 621 O O . CYS A 1 80 ? -4.522 6.353 11.147 1.00 91.44 80 CYS A O 1
ATOM 623 N N . GLN A 1 81 ? -5.209 4.258 10.777 1.00 89.88 81 GLN A N 1
ATOM 624 C CA . GLN A 1 81 ? -4.990 3.802 12.151 1.00 89.88 81 GLN A CA 1
ATOM 625 C C . GLN A 1 81 ? -3.515 3.871 12.550 1.00 89.88 81 GLN A C 1
ATOM 627 O O . GLN A 1 81 ? -3.194 4.338 13.642 1.00 89.88 81 GLN A O 1
ATOM 632 N N . LEU A 1 82 ? -2.607 3.468 11.658 1.00 89.44 82 LEU A N 1
ATOM 633 C CA . LEU A 1 82 ? -1.169 3.590 11.883 1.00 89.44 82 LEU A CA 1
ATOM 634 C C . LEU A 1 82 ? -0.739 5.057 11.999 1.00 89.44 82 LEU A C 1
ATOM 636 O O . LEU A 1 82 ? 0.002 5.418 12.915 1.00 89.44 82 LEU A O 1
ATOM 640 N N . ALA A 1 83 ? -1.217 5.913 11.096 1.00 89.50 83 ALA A N 1
ATOM 641 C CA . ALA A 1 83 ? -0.895 7.333 11.093 1.00 89.50 83 ALA A CA 1
ATOM 642 C C . ALA A 1 83 ? -1.386 8.032 12.371 1.00 89.50 83 ALA A C 1
ATOM 644 O O . ALA A 1 83 ? -0.591 8.705 13.029 1.00 89.50 83 ALA A O 1
ATOM 645 N N . THR A 1 84 ? -2.639 7.801 12.772 1.00 89.50 84 THR A N 1
ATOM 646 C CA . THR A 1 84 ? -3.219 8.317 14.023 1.00 89.50 84 THR A CA 1
ATOM 647 C C . THR A 1 84 ? -2.520 7.748 15.257 1.00 89.50 84 THR A C 1
ATOM 649 O O . THR A 1 84 ? -2.278 8.477 16.215 1.00 89.50 84 THR A O 1
ATOM 652 N N . GLY A 1 85 ? -2.109 6.477 15.219 1.00 87.19 85 GLY A N 1
ATOM 653 C CA . GLY A 1 85 ? -1.297 5.851 16.265 1.00 87.19 85 GLY A CA 1
ATOM 654 C C . GLY A 1 85 ? 0.128 6.406 16.373 1.00 87.19 85 GLY A C 1
ATOM 655 O O . GLY A 1 85 ? 0.871 6.019 17.269 1.00 87.19 85 GLY A O 1
ATOM 656 N N . GLY A 1 86 ? 0.540 7.310 15.478 1.00 86.69 86 GLY A N 1
ATOM 657 C CA . GLY A 1 86 ? 1.867 7.921 15.494 1.00 86.69 86 GLY A CA 1
ATOM 658 C C . GLY A 1 86 ? 2.955 7.075 14.829 1.00 86.69 86 GLY A C 1
ATOM 659 O O . GLY A 1 86 ? 4.129 7.442 14.900 1.00 86.69 86 GLY A O 1
ATOM 660 N N . ALA A 1 87 ? 2.592 5.997 14.124 1.00 84.62 87 ALA A N 1
ATOM 661 C CA . ALA A 1 87 ? 3.528 5.126 13.410 1.00 84.62 87 ALA A CA 1
ATOM 662 C C . ALA A 1 87 ? 4.378 5.884 12.377 1.00 84.62 87 ALA A C 1
ATOM 664 O O . ALA A 1 87 ? 5.501 5.488 12.082 1.00 84.62 87 ALA A O 1
ATOM 665 N N . TYR A 1 88 ? 3.853 6.994 11.852 1.00 84.12 88 TYR A N 1
ATOM 666 C CA . TYR A 1 88 ? 4.513 7.843 10.859 1.00 84.12 88 TYR A CA 1
ATOM 667 C C . TYR A 1 88 ? 4.880 9.231 11.399 1.00 84.12 88 TYR A C 1
ATOM 669 O O . TYR A 1 88 ? 5.084 10.159 10.616 1.00 84.12 88 TYR A O 1
ATOM 677 N N . LYS A 1 89 ? 4.995 9.406 12.726 1.00 83.69 89 LYS A N 1
ATOM 678 C CA . LYS A 1 89 ? 5.338 10.706 13.336 1.00 83.69 89 LYS A CA 1
ATOM 679 C C . LYS A 1 89 ? 6.651 11.282 12.784 1.00 83.69 89 LYS A C 1
ATOM 681 O O . LYS A 1 89 ? 6.733 12.476 12.520 1.00 83.69 89 LYS A O 1
ATOM 686 N N . TYR A 1 90 ? 7.640 10.429 12.515 1.00 81.44 90 TYR A N 1
ATOM 687 C CA . TYR A 1 90 ? 8.922 10.823 11.912 1.00 81.44 90 TYR A CA 1
ATOM 688 C C . TYR A 1 90 ? 8.809 11.306 10.452 1.00 81.44 90 TYR A C 1
ATOM 690 O O . TYR A 1 90 ? 9.739 11.924 9.944 1.00 81.44 90 TYR A O 1
ATOM 698 N N . MET A 1 91 ? 7.693 11.031 9.766 1.00 82.25 91 MET A N 1
ATOM 699 C CA . MET A 1 91 ? 7.422 11.503 8.402 1.00 82.25 91 MET A CA 1
ATOM 700 C C . MET A 1 91 ? 6.622 12.810 8.361 1.00 82.25 91 MET A C 1
ATOM 702 O O . MET A 1 91 ? 6.334 13.294 7.269 1.00 82.25 91 MET A O 1
ATOM 706 N N . ASN A 1 92 ? 6.245 13.366 9.518 1.00 83.44 92 ASN A N 1
ATOM 707 C CA . ASN A 1 92 ? 5.421 14.571 9.619 1.00 83.44 92 ASN A CA 1
ATOM 708 C C . ASN A 1 92 ? 4.114 14.484 8.798 1.00 83.44 92 ASN A C 1
ATOM 710 O O . ASN A 1 92 ? 3.749 15.404 8.065 1.00 83.44 92 ASN A O 1
ATOM 714 N N . VAL A 1 93 ? 3.422 13.341 8.880 1.00 82.62 93 VAL A N 1
ATOM 715 C CA . VAL A 1 93 ? 2.140 13.137 8.188 1.00 82.62 93 VAL A CA 1
ATOM 716 C C . VAL A 1 93 ? 1.086 14.083 8.763 1.00 82.62 93 VAL A C 1
ATOM 718 O O . VAL A 1 93 ? 0.850 14.108 9.970 1.00 82.62 93 VAL A O 1
ATOM 721 N N . SER A 1 94 ? 0.414 14.836 7.890 1.00 84.62 94 SER A N 1
ATOM 722 C CA . SER A 1 94 ? -0.697 15.699 8.293 1.00 84.62 94 SER A CA 1
ATOM 723 C C . SER A 1 94 ? -1.929 14.859 8.627 1.00 84.62 94 SER A C 1
ATOM 725 O O . SER A 1 94 ? -2.615 14.364 7.732 1.00 84.62 94 SER A O 1
ATOM 727 N N . LEU A 1 95 ? -2.244 14.743 9.920 1.00 85.50 95 LEU A N 1
ATOM 728 C CA . LEU A 1 95 ? -3.433 14.025 10.396 1.00 85.50 95 LEU A CA 1
ATOM 729 C C . LEU A 1 95 ? -4.742 14.623 9.855 1.00 85.50 95 LEU A C 1
ATOM 731 O O . LEU A 1 95 ? -5.724 13.909 9.692 1.00 85.50 95 LEU A O 1
ATOM 735 N N . LYS A 1 96 ? -4.745 15.915 9.496 1.00 86.69 96 LYS A N 1
ATOM 736 C CA . LYS A 1 96 ? -5.906 16.594 8.895 1.00 86.69 96 LYS A CA 1
ATOM 737 C C . LYS A 1 96 ? -6.322 15.973 7.558 1.00 86.69 96 LYS A C 1
ATOM 739 O O . LYS A 1 96 ? -7.499 15.993 7.218 1.00 86.69 96 LYS A O 1
ATOM 744 N N . LEU A 1 97 ? -5.364 15.425 6.807 1.00 85.00 97 LEU A N 1
ATOM 745 C CA . LEU A 1 97 ? -5.621 14.808 5.504 1.00 85.00 97 LEU A CA 1
ATOM 746 C C . LEU A 1 97 ? -6.195 13.391 5.621 1.00 85.00 97 LEU A C 1
ATOM 748 O O . LEU A 1 97 ? -6.754 12.899 4.648 1.00 85.00 97 LEU A O 1
ATOM 752 N N . LEU A 1 98 ? -6.104 12.751 6.793 1.00 87.25 98 LEU A N 1
ATOM 753 C CA . LEU A 1 98 ? -6.618 11.391 7.002 1.00 87.25 98 LEU A CA 1
ATOM 754 C C . LEU A 1 98 ? -8.149 11.322 6.971 1.00 87.25 98 LEU A C 1
ATOM 756 O O . LEU A 1 98 ? -8.704 10.262 6.708 1.00 87.25 98 LEU A O 1
ATOM 760 N N . ASN A 1 99 ? -8.827 12.449 7.199 1.00 88.62 99 ASN A N 1
ATOM 761 C CA . ASN A 1 99 ? -10.28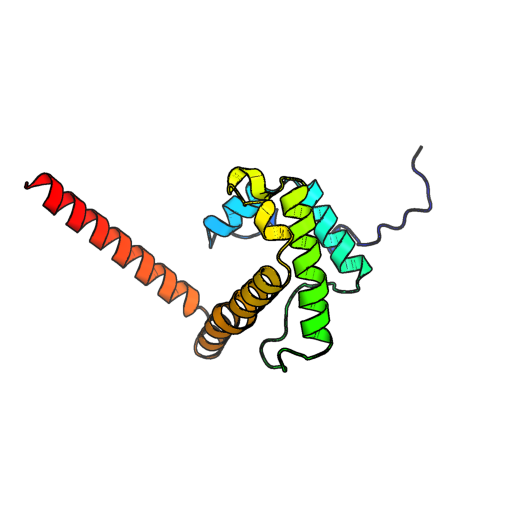6 12.533 7.110 1.00 88.62 99 ASN A CA 1
ATOM 762 C C . ASN A 1 99 ? -10.780 12.691 5.663 1.00 88.62 99 ASN A C 1
ATOM 764 O O . ASN A 1 99 ? -11.974 12.563 5.406 1.00 88.62 99 ASN A O 1
ATOM 768 N N . ASN A 1 100 ? -9.888 12.982 4.711 1.00 92.75 100 ASN A N 1
ATOM 769 C CA . ASN A 1 100 ? -10.253 13.118 3.307 1.00 92.75 100 ASN A CA 1
ATOM 770 C C . ASN A 1 100 ? -10.156 11.757 2.605 1.00 92.75 100 ASN A C 1
ATOM 772 O O . ASN A 1 100 ? -9.125 11.414 2.023 1.00 92.75 100 ASN A O 1
ATOM 776 N N . LEU A 1 101 ? -11.243 10.986 2.666 1.00 90.50 101 LEU A N 1
ATOM 777 C CA . LEU A 1 101 ? -11.301 9.643 2.089 1.00 90.50 101 LEU A CA 1
ATOM 778 C C . LEU A 1 101 ? -11.057 9.646 0.572 1.00 90.50 101 LEU A C 1
ATOM 780 O O . LEU A 1 101 ? -10.265 8.843 0.092 1.00 90.50 101 LEU A O 1
ATOM 784 N N . GLN A 1 102 ? -11.627 10.607 -0.161 1.00 93.19 102 GLN A N 1
ATOM 785 C CA . GLN A 1 102 ? -11.422 10.738 -1.611 1.00 93.19 102 GLN A CA 1
ATOM 786 C C . GLN A 1 102 ? -9.943 10.922 -1.968 1.00 93.19 102 GLN A C 1
ATOM 788 O O . GLN A 1 102 ? -9.435 10.322 -2.916 1.00 93.19 102 GLN A O 1
ATOM 793 N N . LEU A 1 103 ? -9.218 11.734 -1.191 1.00 93.50 103 LEU A N 1
ATOM 794 C CA . LEU A 1 103 ? -7.782 11.914 -1.385 1.00 93.50 103 LEU A CA 1
ATOM 795 C C . LEU A 1 103 ? -7.014 10.618 -1.108 1.00 93.50 103 LEU A C 1
ATOM 797 O O . LEU A 1 103 ? -6.070 10.304 -1.838 1.00 93.50 103 LEU A O 1
ATOM 801 N N . LEU A 1 104 ? -7.392 9.873 -0.068 1.00 93.44 104 LEU A N 1
ATOM 802 C CA . LEU A 1 104 ? -6.760 8.601 0.279 1.00 93.44 104 LEU A CA 1
ATOM 803 C C . LEU A 1 104 ? -6.997 7.542 -0.801 1.00 93.44 104 LEU A C 1
ATOM 805 O O . LEU A 1 104 ? -6.041 6.889 -1.214 1.00 93.44 104 LEU A O 1
ATOM 809 N N . GLU A 1 105 ? -8.221 7.427 -1.311 1.00 92.94 105 GLU A N 1
ATOM 810 C CA . GLU A 1 105 ? -8.579 6.534 -2.416 1.00 92.94 105 GLU A CA 1
ATOM 811 C C . GLU A 1 105 ? -7.822 6.891 -3.697 1.00 92.94 105 GLU A C 1
ATOM 813 O O . GLU A 1 105 ? -7.153 6.039 -4.282 1.00 92.94 105 GLU A O 1
ATOM 818 N N . ALA A 1 106 ? -7.819 8.167 -4.091 1.00 94.12 106 ALA A N 1
ATOM 819 C CA . ALA A 1 106 ? -7.079 8.625 -5.264 1.00 94.12 106 ALA A CA 1
ATOM 820 C C . ALA A 1 106 ? -5.567 8.374 -5.123 1.00 94.12 106 ALA A C 1
ATOM 822 O O . ALA A 1 106 ? -4.889 7.967 -6.074 1.00 94.12 106 ALA A O 1
ATOM 823 N N . THR A 1 107 ? -5.022 8.588 -3.922 1.00 93.38 107 THR A N 1
ATOM 824 C CA . THR A 1 107 ? -3.611 8.321 -3.621 1.00 93.38 107 THR A CA 1
ATOM 825 C C . THR A 1 107 ? -3.307 6.829 -3.702 1.00 93.38 107 THR A C 1
ATOM 827 O O . THR A 1 107 ? -2.308 6.445 -4.315 1.00 93.38 107 THR A O 1
ATOM 830 N N . TYR A 1 108 ? -4.174 5.990 -3.137 1.00 93.81 108 TYR A N 1
ATOM 831 C CA . TYR A 1 108 ? -4.072 4.539 -3.210 1.00 93.81 108 TYR A CA 1
ATOM 832 C C . TYR A 1 108 ? -4.063 4.060 -4.665 1.00 93.81 108 TYR A C 1
ATOM 834 O O . TYR A 1 108 ? -3.094 3.426 -5.091 1.00 93.81 108 TYR A O 1
ATOM 842 N N . ASN A 1 109 ? -5.066 4.457 -5.452 1.00 92.69 109 ASN A N 1
ATOM 843 C CA . ASN A 1 109 ? -5.209 4.061 -6.853 1.00 92.69 109 ASN A CA 1
ATOM 844 C C . ASN A 1 109 ? -3.986 4.481 -7.675 1.00 92.69 109 ASN A C 1
ATOM 846 O O . ASN A 1 109 ? -3.427 3.693 -8.439 1.00 92.69 109 ASN A O 1
ATOM 850 N N . ARG A 1 110 ? -3.472 5.696 -7.453 1.00 92.88 110 ARG A N 1
ATOM 851 C CA . ARG A 1 110 ? -2.236 6.161 -8.097 1.00 92.88 110 ARG A CA 1
ATOM 852 C C . ARG A 1 110 ? -1.009 5.339 -7.685 1.00 92.88 110 ARG A C 1
ATOM 854 O O . ARG A 1 110 ? -0.102 5.108 -8.492 1.00 92.88 110 ARG A O 1
ATOM 861 N N . ILE A 1 111 ? -0.905 4.912 -6.434 1.00 91.50 111 ILE A N 1
ATOM 862 C CA . ILE A 1 111 ? 0.223 4.081 -6.003 1.00 91.50 111 ILE A CA 1
ATOM 863 C C . ILE A 1 111 ? 0.125 2.697 -6.650 1.00 91.50 111 ILE A C 1
ATOM 865 O O . ILE A 1 111 ? 1.094 2.263 -7.277 1.00 91.50 111 ILE A O 1
ATOM 869 N N . VAL A 1 112 ? -1.025 2.034 -6.557 1.00 92.44 112 VAL A N 1
ATOM 870 C CA . VAL A 1 112 ? -1.220 0.662 -7.044 1.00 92.44 112 VAL A CA 1
ATOM 871 C C . VAL A 1 112 ? -1.222 0.613 -8.573 1.00 92.44 112 VAL A C 1
ATOM 873 O O . VAL A 1 112 ? -0.293 0.080 -9.187 1.00 92.44 112 VAL A O 1
ATOM 876 N N . TYR A 1 113 ? -2.190 1.258 -9.213 1.00 90.50 113 TYR A N 1
ATOM 877 C CA . TYR A 1 113 ? -2.442 1.084 -10.643 1.00 90.50 113 TYR A CA 1
ATOM 878 C C . TYR A 1 113 ? -1.544 1.923 -11.546 1.00 90.50 113 TYR A C 1
ATOM 880 O O . TYR A 1 113 ? -1.387 1.611 -12.724 1.00 90.50 113 TYR A O 1
ATOM 888 N N . PHE A 1 114 ? -0.879 2.954 -11.018 1.00 89.00 114 PHE A N 1
ATOM 889 C CA . PHE A 1 114 ? 0.120 3.692 -11.793 1.00 89.00 114 PH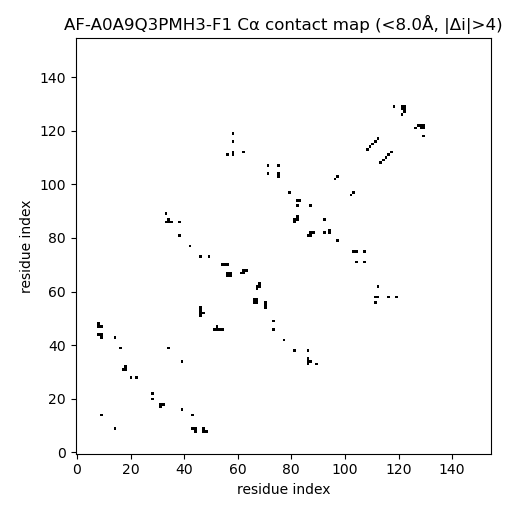E A CA 1
ATOM 890 C C . PHE A 1 114 ? 1.546 3.299 -11.409 1.00 89.00 114 P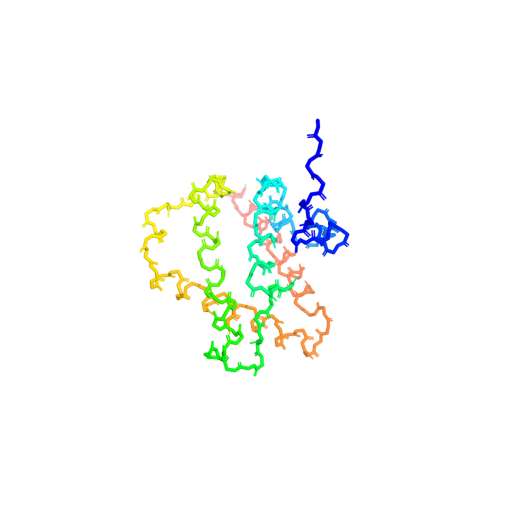HE A C 1
ATOM 892 O O . PHE A 1 114 ? 2.338 2.904 -12.268 1.00 89.00 114 PHE A O 1
ATOM 899 N N . THR A 1 115 ? 1.911 3.378 -10.128 1.00 89.31 115 THR A N 1
ATOM 900 C CA . THR A 1 115 ? 3.312 3.173 -9.723 1.00 89.31 115 THR A CA 1
ATOM 901 C C . THR A 1 115 ? 3.696 1.693 -9.685 1.00 89.31 115 THR A C 1
ATOM 903 O O . THR A 1 115 ? 4.725 1.324 -10.267 1.00 89.31 115 THR A O 1
ATOM 906 N N . LEU A 1 116 ? 2.894 0.839 -9.036 1.00 89.00 116 LEU A N 1
ATOM 907 C CA . LEU A 1 116 ? 3.170 -0.599 -8.963 1.00 89.00 116 LEU A CA 1
ATOM 908 C C . LEU A 1 116 ? 2.942 -1.273 -10.315 1.00 89.00 116 LEU A C 1
ATOM 910 O O . LEU A 1 116 ? 3.834 -1.993 -10.758 1.00 89.00 116 LEU A O 1
ATOM 914 N N . ALA A 1 117 ? 1.860 -0.958 -11.031 1.00 89.69 117 ALA A N 1
ATOM 915 C CA . ALA A 1 117 ? 1.628 -1.492 -12.377 1.00 89.69 117 ALA A CA 1
ATOM 916 C C . ALA A 1 117 ? 2.761 -1.147 -13.355 1.00 89.69 117 ALA A C 1
ATOM 918 O O . ALA A 1 117 ? 3.233 -2.005 -14.100 1.00 89.69 117 ALA A O 1
ATOM 919 N N . LYS A 1 118 ? 3.280 0.090 -13.331 1.00 89.31 118 LYS A N 1
ATOM 920 C CA . LYS A 1 118 ? 4.430 0.474 -14.169 1.00 89.31 118 LYS A CA 1
ATOM 921 C C . LYS A 1 118 ? 5.683 -0.328 -13.829 1.00 89.31 118 LYS A C 1
ATOM 923 O O . LYS A 1 118 ? 6.443 -0.674 -14.733 1.00 89.31 118 LYS A O 1
ATOM 928 N N . ARG A 1 119 ? 5.918 -0.602 -12.544 1.00 88.31 119 ARG A N 1
ATOM 929 C CA . ARG A 1 119 ? 7.027 -1.454 -12.101 1.00 88.31 119 ARG A CA 1
ATOM 930 C C . ARG A 1 119 ? 6.814 -2.899 -12.550 1.00 88.31 119 ARG A C 1
ATOM 932 O O . ARG A 1 119 ? 7.726 -3.473 -13.130 1.00 88.31 119 ARG A O 1
ATOM 939 N N . TYR A 1 120 ? 5.621 -3.445 -12.348 1.00 88.81 120 TYR A N 1
ATOM 940 C CA . TYR A 1 120 ? 5.249 -4.797 -12.754 1.00 88.81 120 TYR A CA 1
ATOM 941 C C . TYR A 1 120 ? 5.440 -5.011 -14.261 1.00 88.81 120 TYR A C 1
ATOM 943 O O . TYR A 1 120 ? 6.176 -5.904 -14.669 1.00 88.81 120 TYR A O 1
ATOM 951 N N . LYS A 1 121 ? 4.930 -4.097 -15.097 1.00 89.12 121 LYS A N 1
ATOM 952 C CA . LYS A 1 121 ? 5.124 -4.120 -16.559 1.00 89.12 121 LYS A CA 1
ATOM 953 C C . LYS A 1 121 ? 6.595 -4.040 -16.988 1.00 89.12 121 LYS A C 1
ATOM 955 O O . LYS A 1 121 ? 6.940 -4.500 -18.072 1.00 89.12 121 LYS A O 1
ATOM 960 N N . GLN A 1 122 ? 7.472 -3.421 -16.192 1.00 86.81 122 GLN A N 1
ATOM 961 C CA . GLN A 1 122 ? 8.915 -3.405 -16.471 1.00 86.81 122 GLN A CA 1
ATOM 962 C C . GLN A 1 122 ? 9.577 -4.738 -16.125 1.00 86.81 122 GLN A C 1
ATOM 964 O O . GLN A 1 122 ? 10.410 -5.198 -16.901 1.00 86.81 122 GLN A O 1
ATOM 969 N N . GLU A 1 123 ? 9.193 -5.336 -14.999 1.00 89.06 123 GLU A N 1
ATOM 970 C CA . GLU A 1 123 ? 9.702 -6.631 -14.534 1.00 89.06 123 GLU A CA 1
ATOM 971 C C . GLU A 1 123 ? 9.227 -7.798 -15.411 1.00 89.06 123 GLU A C 1
ATOM 973 O O . GLU A 1 123 ? 10.000 -8.719 -15.645 1.00 89.06 123 GLU A O 1
ATOM 978 N N . LEU A 1 124 ? 8.012 -7.723 -15.974 1.00 88.94 124 LEU A N 1
ATOM 979 C CA . LEU A 1 124 ? 7.520 -8.691 -16.964 1.00 88.94 124 LEU A CA 1
ATOM 980 C C . LEU A 1 124 ? 8.385 -8.741 -18.232 1.00 88.94 124 LEU A C 1
ATOM 982 O O . LEU A 1 124 ? 8.526 -9.794 -18.840 1.00 88.94 124 LEU A O 1
ATOM 986 N N . LYS A 1 125 ? 8.949 -7.600 -18.652 1.00 90.19 125 LYS A N 1
ATOM 987 C CA . LYS A 1 125 ? 9.770 -7.520 -19.872 1.00 90.19 125 LYS A CA 1
ATOM 988 C C . LYS A 1 125 ? 11.182 -8.051 -19.662 1.00 90.19 125 LYS A C 1
ATOM 990 O O . LYS A 1 125 ? 11.763 -8.624 -20.571 1.00 90.19 125 LYS A O 1
ATOM 995 N N . GLU A 1 126 ? 11.766 -7.758 -18.508 1.00 89.81 126 GLU A N 1
ATOM 996 C CA . GLU A 1 126 ? 13.104 -8.206 -18.137 1.00 89.81 126 GLU A CA 1
ATOM 997 C C . GLU A 1 126 ? 13.202 -8.177 -16.612 1.00 89.81 126 GLU A C 1
ATOM 999 O O . GLU A 1 126 ? 13.062 -7.123 -15.979 1.00 89.81 126 GLU A O 1
ATOM 1004 N N . THR A 1 127 ? 13.478 -9.336 -16.025 1.00 88.38 127 THR A N 1
ATOM 1005 C CA . THR A 1 127 ? 13.635 -9.471 -14.581 1.00 88.38 127 THR A CA 1
ATOM 1006 C C . THR A 1 127 ? 14.791 -8.605 -14.077 1.00 88.38 127 THR A C 1
ATOM 1008 O O . THR A 1 127 ? 15.895 -8.602 -14.622 1.00 88.38 127 THR A O 1
ATOM 1011 N N . GLY A 1 128 ? 14.539 -7.836 -13.021 1.00 85.44 128 GLY A N 1
ATOM 1012 C CA . GLY A 1 128 ? 15.508 -6.929 -12.412 1.00 85.44 128 GLY A CA 1
ATOM 1013 C C . GLY A 1 128 ? 15.686 -5.603 -13.155 1.00 85.44 128 GLY A C 1
ATOM 1014 O O . GLY A 1 128 ? 16.495 -4.770 -12.733 1.00 85.44 128 GLY A O 1
ATOM 1015 N N . LYS A 1 129 ? 14.931 -5.344 -14.230 1.00 86.25 129 LYS A N 1
ATOM 1016 C CA . LYS A 1 129 ? 15.030 -4.096 -15.002 1.00 86.25 129 LYS A CA 1
ATOM 1017 C C . LYS A 1 129 ? 14.738 -2.857 -14.165 1.00 86.25 129 LYS A C 1
ATOM 1019 O O . LYS A 1 129 ? 15.403 -1.832 -14.344 1.00 86.25 129 LYS A O 1
ATOM 1024 N N . TYR A 1 130 ? 13.775 -2.924 -13.242 1.00 83.12 130 TYR A N 1
ATOM 1025 C CA . TYR A 1 130 ? 13.477 -1.792 -12.367 1.00 83.12 130 TYR A CA 1
ATOM 1026 C C . TYR A 1 130 ? 14.667 -1.468 -11.460 1.00 83.12 130 TYR A C 1
ATOM 1028 O O . TYR A 1 130 ? 15.008 -0.293 -11.296 1.00 83.12 130 TYR A O 1
ATOM 1036 N N . LEU A 1 131 ? 15.317 -2.497 -10.901 1.00 83.25 131 LEU A N 1
ATOM 1037 C CA . LEU A 1 131 ? 16.482 -2.337 -10.031 1.00 83.25 131 LEU A CA 1
ATOM 1038 C C . LEU A 1 131 ? 17.651 -1.714 -10.804 1.00 83.25 131 LEU A C 1
ATOM 1040 O O . LEU A 1 131 ? 18.117 -0.641 -10.420 1.00 83.25 131 LEU A O 1
ATOM 1044 N N . LYS A 1 132 ? 18.010 -2.293 -11.959 1.00 85.62 132 LYS A N 1
ATOM 1045 C CA . LYS A 1 132 ? 19.059 -1.764 -12.851 1.00 85.62 132 LYS A CA 1
ATOM 1046 C C . LYS A 1 132 ? 18.801 -0.301 -13.227 1.00 85.62 132 LYS A C 1
ATOM 1048 O O . LYS A 1 132 ? 19.706 0.533 -13.217 1.00 85.62 132 LYS A O 1
ATOM 1053 N N . ARG A 1 133 ? 17.548 0.052 -13.548 1.00 85.31 133 ARG A N 1
ATOM 1054 C CA . ARG A 1 133 ? 17.165 1.437 -13.870 1.00 85.31 133 ARG A CA 1
ATOM 1055 C C . ARG A 1 133 ? 17.349 2.370 -12.674 1.00 85.31 133 ARG A C 1
ATOM 1057 O O . ARG A 1 133 ? 17.834 3.488 -12.852 1.00 85.31 133 ARG A O 1
ATOM 1064 N N . LYS A 1 134 ? 16.959 1.935 -11.474 1.00 83.44 134 LYS A N 1
ATOM 1065 C CA . LYS A 1 134 ? 17.127 2.715 -10.242 1.00 83.44 134 LYS A CA 1
ATOM 1066 C C . LYS A 1 134 ?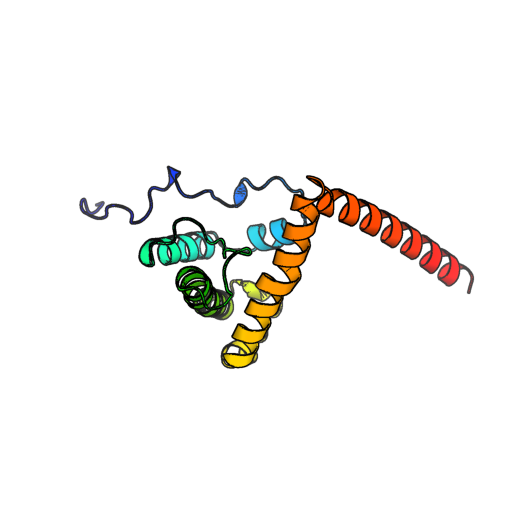 18.596 2.961 -9.917 1.00 83.44 134 LYS A C 1
ATOM 1068 O O . LYS A 1 134 ? 18.944 4.086 -9.569 1.00 83.44 134 LYS A O 1
ATOM 1073 N N . GLU A 1 135 ? 19.440 1.946 -10.065 1.00 86.00 135 GLU A N 1
ATOM 1074 C CA . GLU A 1 135 ? 20.887 2.048 -9.855 1.00 86.00 135 GLU A CA 1
ATOM 1075 C C . GLU A 1 135 ? 21.518 3.036 -10.838 1.00 86.00 135 GLU A C 1
ATOM 1077 O O . GLU A 1 135 ? 22.186 3.980 -10.416 1.00 86.00 135 GLU A O 1
ATOM 1082 N N . ARG A 1 136 ? 21.206 2.918 -12.136 1.00 86.81 136 ARG A N 1
ATOM 1083 C CA . ARG A 1 136 ? 21.649 3.887 -13.155 1.00 86.81 136 ARG A CA 1
ATOM 1084 C C . ARG A 1 136 ? 21.219 5.314 -12.811 1.00 86.81 136 ARG A C 1
ATOM 1086 O O . ARG A 1 136 ? 22.020 6.241 -12.893 1.00 86.81 136 ARG A O 1
ATOM 1093 N N . GLN A 1 137 ? 19.969 5.503 -12.386 1.00 87.44 137 GLN A N 1
ATOM 1094 C CA . GLN A 1 137 ? 19.466 6.824 -12.006 1.00 87.44 137 GLN A CA 1
ATOM 1095 C C . GLN A 1 137 ? 20.152 7.375 -10.745 1.00 87.44 137 GLN A C 1
ATOM 1097 O O . GLN A 1 137 ? 20.375 8.582 -10.658 1.00 87.44 137 GLN A O 1
ATOM 1102 N N . ALA A 1 138 ? 20.500 6.522 -9.778 1.00 85.44 138 ALA A N 1
ATOM 1103 C CA . ALA A 1 138 ? 21.247 6.924 -8.589 1.00 85.44 138 ALA A CA 1
ATOM 1104 C C . ALA A 1 138 ? 22.656 7.416 -8.952 1.00 85.44 138 ALA A C 1
ATOM 1106 O O . ALA A 1 138 ? 23.060 8.480 -8.485 1.00 85.44 138 ALA A O 1
ATOM 1107 N N . VAL A 1 139 ? 23.354 6.706 -9.846 1.00 88.12 139 VAL A N 1
ATOM 1108 C CA . VAL A 1 139 ? 24.678 7.107 -10.350 1.00 88.12 139 VAL A CA 1
ATOM 1109 C C . VAL A 1 139 ? 24.608 8.448 -11.080 1.00 88.12 139 VAL A C 1
ATOM 1111 O O . VAL A 1 139 ? 25.400 9.342 -10.794 1.00 88.12 139 VAL A O 1
ATOM 1114 N N . LEU A 1 140 ? 23.633 8.637 -11.975 1.00 87.06 140 LEU A N 1
ATOM 1115 C CA . LEU A 1 140 ? 23.464 9.905 -12.697 1.00 87.06 140 LEU A CA 1
ATOM 1116 C C . LEU A 1 140 ? 23.194 11.081 -11.749 1.00 87.06 140 LEU A C 1
ATOM 1118 O O . LEU A 1 140 ? 23.771 12.151 -11.914 1.00 87.06 140 LEU A O 1
ATOM 1122 N N . ARG A 1 141 ? 22.360 10.883 -10.721 1.00 86.94 141 ARG A N 1
ATOM 1123 C CA . ARG A 1 141 ? 22.094 11.918 -9.709 1.00 86.94 141 ARG A CA 1
ATOM 1124 C C . ARG A 1 141 ? 23.328 12.256 -8.879 1.00 86.94 141 ARG A C 1
ATOM 1126 O O . ARG A 1 141 ? 23.525 13.424 -8.565 1.00 86.94 141 ARG A O 1
ATOM 1133 N N . ALA A 1 142 ? 24.136 11.260 -8.518 1.00 84.56 142 ALA A N 1
ATOM 1134 C CA . ALA A 1 142 ? 25.399 11.493 -7.825 1.00 84.56 142 ALA A CA 1
ATOM 1135 C C . ALA A 1 142 ? 26.361 12.321 -8.690 1.00 84.56 142 ALA A C 1
ATOM 1137 O O . ALA A 1 142 ? 26.905 13.304 -8.201 1.00 84.56 142 ALA A O 1
ATOM 1138 N N . ARG A 1 143 ? 26.485 11.992 -9.984 1.00 88.94 143 ARG A N 1
ATOM 1139 C CA . ARG A 1 143 ? 27.304 12.764 -10.935 1.00 88.94 143 ARG A CA 1
ATOM 1140 C C . ARG A 1 143 ? 26.844 14.217 -11.038 1.00 88.94 143 ARG A C 1
ATOM 1142 O O . ARG A 1 143 ? 27.654 15.112 -10.856 1.00 88.94 143 ARG A O 1
ATOM 1149 N N . LEU A 1 144 ? 25.542 14.446 -11.230 1.00 88.75 144 LEU A N 1
ATOM 1150 C CA . LEU A 1 144 ? 24.979 15.799 -11.305 1.00 88.75 144 LEU A CA 1
ATOM 1151 C C . LEU A 1 144 ? 25.234 16.618 -10.035 1.00 88.75 144 LEU A C 1
ATOM 1153 O O . LEU A 1 144 ? 25.522 17.802 -10.135 1.00 88.75 144 LEU A O 1
ATOM 1157 N N . ARG A 1 145 ? 25.157 16.007 -8.844 1.00 81.44 145 ARG A N 1
ATOM 1158 C CA . ARG A 1 145 ? 25.459 16.709 -7.585 1.00 81.44 145 ARG A CA 1
ATOM 1159 C C . ARG A 1 145 ? 26.905 17.175 -7.512 1.00 81.44 145 ARG A C 1
ATOM 1161 O O . ARG A 1 145 ? 27.131 18.302 -7.100 1.00 81.44 145 ARG A O 1
ATOM 1168 N N . VAL A 1 146 ? 27.851 16.324 -7.912 1.00 86.88 146 VAL A N 1
ATOM 1169 C CA . VAL A 1 146 ? 29.272 16.696 -7.944 1.00 86.88 146 VAL A CA 1
ATOM 1170 C C . VAL A 1 146 ? 29.483 17.847 -8.922 1.00 86.88 146 VAL A C 1
ATOM 1172 O O . VAL A 1 146 ? 30.074 18.846 -8.546 1.00 86.88 146 VAL A O 1
ATOM 1175 N N . THR A 1 147 ? 28.919 17.764 -10.131 1.00 82.25 147 THR A N 1
ATOM 1176 C CA . THR A 1 147 ? 29.034 18.837 -11.130 1.00 82.25 147 THR A CA 1
ATOM 1177 C C . THR A 1 147 ? 28.430 20.157 -10.648 1.00 82.25 147 THR A C 1
ATOM 1179 O O . THR A 1 147 ? 29.049 21.198 -10.821 1.00 82.25 147 THR A O 1
ATOM 1182 N N . VAL A 1 148 ? 27.248 20.131 -10.024 1.00 84.06 148 VAL A N 1
ATOM 1183 C CA . VAL A 1 148 ? 26.615 21.341 -9.473 1.00 84.06 148 VAL A CA 1
ATOM 1184 C C . VAL A 1 148 ? 27.448 21.932 -8.336 1.00 84.06 148 VAL A C 1
ATOM 1186 O O . VAL A 1 148 ? 27.623 23.143 -8.305 1.00 84.06 148 VAL A O 1
ATOM 1189 N N . GLN A 1 149 ? 27.992 21.102 -7.442 1.00 78.25 149 GLN A N 1
ATOM 1190 C CA . GLN A 1 149 ? 28.850 21.583 -6.359 1.00 78.25 149 GLN A CA 1
ATOM 1191 C C . GLN A 1 149 ? 30.126 22.226 -6.908 1.00 78.25 149 GLN A C 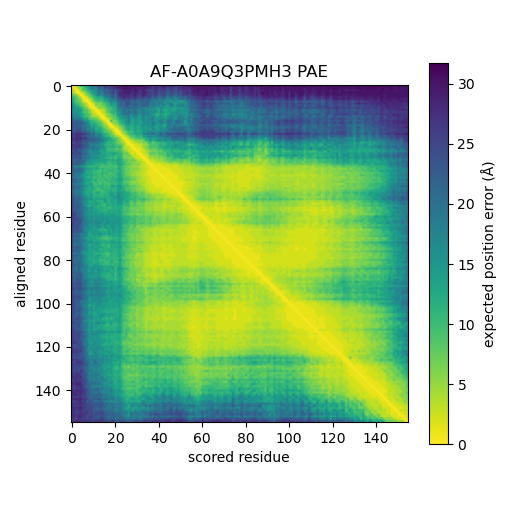1
ATOM 1193 O O . GLN A 1 149 ? 30.445 23.342 -6.534 1.00 78.25 149 GLN A O 1
ATOM 1198 N N . SER A 1 150 ? 30.788 21.584 -7.873 1.00 77.19 150 SER A N 1
ATOM 1199 C CA . SER A 1 150 ? 31.982 22.145 -8.512 1.00 77.19 150 SER A CA 1
ATOM 1200 C C . SER A 1 150 ? 31.717 23.470 -9.229 1.00 77.19 150 SER A C 1
ATOM 1202 O O . SER A 1 150 ? 32.605 24.307 -9.279 1.00 77.19 150 SER A O 1
ATOM 1204 N N . ILE A 1 151 ? 30.517 23.675 -9.784 1.00 79.88 151 ILE A N 1
ATOM 1205 C CA . ILE A 1 151 ? 30.123 24.962 -10.380 1.00 79.88 151 ILE A CA 1
ATOM 1206 C C . ILE A 1 151 ? 29.889 26.019 -9.294 1.00 79.88 151 ILE A C 1
ATOM 1208 O O . ILE A 1 151 ? 30.296 27.159 -9.479 1.00 79.88 151 ILE A O 1
ATOM 1212 N N . LEU A 1 152 ? 29.255 25.656 -8.175 1.00 77.81 152 LEU A N 1
ATOM 1213 C CA . LEU A 1 152 ? 29.047 26.569 -7.046 1.00 77.81 152 LEU A CA 1
ATOM 1214 C C . LEU A 1 152 ? 30.361 26.966 -6.363 1.00 77.81 152 LEU A C 1
ATOM 1216 O O . LEU A 1 152 ? 30.463 28.089 -5.898 1.00 77.81 152 LEU A O 1
ATOM 1220 N N . ASP A 1 153 ? 31.358 26.082 -6.336 1.00 78.44 153 ASP A N 1
ATOM 1221 C CA . ASP A 1 153 ? 32.678 26.366 -5.755 1.00 78.44 153 ASP A CA 1
ATOM 1222 C C . ASP A 1 153 ? 33.547 27.280 -6.657 1.00 78.44 153 ASP A C 1
ATOM 1224 O O . ASP A 1 153 ? 34.611 27.732 -6.235 1.00 78.44 153 ASP A O 1
ATOM 1228 N N . LEU A 1 154 ? 33.122 27.533 -7.904 1.00 76.31 154 LEU A N 1
ATOM 1229 C CA . LEU A 1 154 ? 33.808 28.382 -8.893 1.00 76.31 154 LEU A CA 1
ATOM 1230 C C . LEU A 1 154 ? 33.215 29.803 -9.015 1.00 76.31 154 LEU A C 1
ATOM 1232 O O . LEU A 1 154 ? 33.738 30.593 -9.802 1.00 76.31 154 LEU A O 1
ATOM 1236 N N . ILE A 1 155 ? 32.134 30.116 -8.289 1.00 71.56 155 ILE A N 1
ATOM 1237 C CA . ILE A 1 155 ? 31.427 31.415 -8.286 1.00 71.56 155 ILE A CA 1
ATOM 1238 C C . ILE A 1 155 ? 31.593 32.064 -6.913 1.00 71.56 155 ILE A C 1
ATOM 1240 O O . ILE A 1 155 ? 31.845 33.288 -6.879 1.00 71.56 155 ILE A O 1
#

Solvent-accessible surface area (backbone atoms only — not comparable to full-atom values): 9390 Å² total; per-residue (Å²): 137,84,76,94,80,72,74,66,90,61,60,74,90,75,55,80,60,74,86,74,59,75,81,85,47,65,67,61,49,51,54,57,71,65,36,54,68,67,58,55,53,48,53,52,53,50,32,44,74,74,67,42,91,64,96,68,68,62,80,86,56,59,80,81,34,71,68,31,42,51,47,47,67,51,48,55,59,50,50,45,53,39,49,75,71,46,56,40,56,93,70,67,67,64,70,80,56,65,75,39,56,70,61,50,51,54,50,48,49,48,45,48,70,48,52,45,36,54,50,50,62,40,36,75,75,38,80,60,43,59,56,56,53,52,53,54,50,49,53,53,52,52,52,51,50,52,54,52,48,59,54,61,76,72,110

Foldseek 3Di:
DDDPPCPPLDDPVLLPQCCPPDPLDVVVVVLSVLADVVLSVVLCSLCSVLVNSDLDADQVDDCPPPVNVSSLVSPLVSVLVCVVVCSCVVVVDDNVCSVVVVVSSVVVCCCVNPVVSVVVVQCVVPNCRVSVVVVVVVVVVVVVVVVVVVVVVVD

Organism: NCBI:txid1389203

Radius of gyration: 19.82 Å; Cα contacts (8 Å, |Δi|>4): 75; chains: 1; bounding box: 48×53×54 Å